Protein AF-A0A4V0XGP4-F1 (afdb_monomer)

Secondary structure (DSSP, 8-state):
-------HHHHHHHHHTTSSPPPHHHHHHHHHHTTS-HHHHHHHIIIIIHHHHTTSPTTHHHHHHHHHHHHHHS----GGGHHHHHHHHHHHHHHT-S-HHHHHHHHHHHHHHHHHHHHHHHTT---SHHHHHHHHHHHHHHHT--

Nearest PDB structures (foldseek):
  6a4v-assembly1_A  TM=1.996E-01  e=8.663E+00  Murid gammaherpesvirus 4
  5c5b-assembly1_A  TM=1.825E-01  e=6.748E+00  Homo sapiens

Sequence (146 aa):
MTRGQDNPQLIFESMNSTGKDLSQADLIRNFVLMDLEHDFQTDLYQRFWQPMESGFVQNKFDEFMRHYLTTKTGVIPKIEKVYDEFKKYSHVIRAENEDSQTHIKNLVISLKDYAGYFCAMAFDKETDKELRVTFHDLRELKVDVV

Foldseek 3Di:
DDDDPCPVLNVVVVVCVVDDHDALLRNVLCVLQPPDDPVLSVCLCPPQSVVLVVLDDPPVVLVLLQVLLCVQPVDRDDSVCSSVSVVVSLVVQVVVDPDPSVSSSVVSNSSRVSSVVSSCLPVVVPPDPVVSVVSVVVVVVVVPPD

pLDDT: mean 82.45, std 13.19, range [38.47, 94.75]

Mean predicted aligned error: 7.98 Å

Solvent-accessible surface area (backbone atoms only — not comparable to full-atom values): 8632 Å² total; per-residue (Å²): 140,84,88,82,82,73,52,66,66,59,52,52,51,56,53,46,77,73,55,75,83,71,51,64,66,55,54,49,52,49,63,73,44,68,90,48,58,71,69,57,35,51,52,48,36,66,72,36,46,50,61,44,58,70,71,47,58,93,75,51,54,56,55,48,50,33,52,51,44,23,73,76,70,74,46,79,60,55,76,97,40,39,58,64,52,48,53,55,50,51,53,56,59,40,75,78,44,95,48,72,67,61,43,48,49,52,52,48,49,54,49,35,53,51,50,50,53,50,44,23,57,74,65,74,60,44,82,51,70,69,58,37,52,53,36,49,53,58,52,54,64,63,68,71,72,126

Radius of gyration: 17.38 Å; Cα contacts (8 Å, |Δi|>4): 94; chains: 1; bounding box: 37×44×46 Å

Structure (mmCIF, N/CA/C/O backbone):
data_AF-A0A4V0XGP4-F1
#
_entry.id   AF-A0A4V0XGP4-F1
#
loop_
_atom_site.group_PDB
_atom_site.id
_atom_site.type_symbol
_atom_site.label_atom_id
_atom_site.label_alt_id
_atom_site.label_comp_id
_atom_site.label_asym_id
_atom_site.label_entity_id
_atom_site.label_seq_id
_atom_site.pdbx_PDB_ins_code
_atom_site.Cartn_x
_atom_site.Cartn_y
_atom_site.Cartn_z
_atom_site.occupancy
_atom_site.B_iso_or_equiv
_atom_site.auth_seq_id
_atom_site.auth_comp_id
_atom_site.auth_asym_id
_atom_site.auth_atom_id
_atom_site.pdbx_PDB_model_num
ATOM 1 N N . MET A 1 1 ? 17.619 -26.071 -23.209 1.00 46.22 1 MET A N 1
ATOM 2 C CA . MET A 1 1 ? 18.610 -25.125 -22.650 1.00 46.22 1 MET A CA 1
ATOM 3 C C . MET A 1 1 ? 18.059 -23.742 -22.963 1.00 46.22 1 MET A C 1
ATOM 5 O O . MET A 1 1 ? 17.989 -23.422 -24.134 1.00 46.22 1 MET A O 1
ATOM 9 N N . THR A 1 2 ? 17.340 -23.094 -22.048 1.00 38.78 2 THR A N 1
ATOM 10 C CA . THR A 1 2 ? 17.882 -22.124 -21.077 1.00 38.78 2 THR A CA 1
ATOM 11 C C . THR A 1 2 ? 17.049 -22.127 -19.781 1.00 38.78 2 THR A C 1
ATOM 13 O O . THR A 1 2 ? 15.959 -21.573 -19.718 1.00 38.78 2 THR A O 1
ATOM 16 N N . ARG A 1 3 ? 17.572 -22.777 -18.734 1.00 46.62 3 ARG A N 1
ATOM 17 C CA . ARG A 1 3 ? 17.273 -22.441 -17.330 1.00 46.62 3 ARG A CA 1
ATOM 18 C C . ARG A 1 3 ? 18.191 -21.261 -16.994 1.00 46.62 3 ARG A C 1
ATOM 20 O O . ARG A 1 3 ? 19.391 -21.425 -17.199 1.00 46.62 3 ARG A O 1
ATOM 27 N N . GLY A 1 4 ? 17.669 -20.119 -16.544 1.00 46.44 4 GLY A N 1
ATOM 28 C CA . GLY A 1 4 ? 18.523 -19.021 -16.057 1.00 46.44 4 GLY A CA 1
ATOM 29 C C . GLY A 1 4 ? 18.136 -17.586 -16.434 1.00 46.44 4 GLY A C 1
ATOM 30 O O . GLY A 1 4 ? 19.013 -16.733 -16.481 1.00 46.44 4 GLY A O 1
ATOM 31 N N . GLN A 1 5 ? 16.863 -17.291 -16.699 1.00 47.78 5 GLN A N 1
ATOM 32 C CA . GLN A 1 5 ? 16.325 -15.951 -16.428 1.00 47.78 5 GLN A CA 1
ATOM 33 C C . GLN A 1 5 ? 15.348 -16.112 -15.275 1.00 47.78 5 GLN A C 1
ATOM 35 O O . GLN A 1 5 ? 14.138 -16.223 -15.458 1.00 47.78 5 GLN A O 1
ATOM 40 N N . ASP A 1 6 ? 15.912 -16.278 -14.087 1.00 56.12 6 ASP A N 1
ATOM 41 C CA . ASP A 1 6 ? 15.127 -16.374 -12.875 1.00 56.12 6 ASP A CA 1
ATOM 42 C C . ASP A 1 6 ? 14.445 -15.018 -12.669 1.00 56.12 6 ASP A C 1
ATOM 44 O O . ASP A 1 6 ? 15.109 -14.002 -12.470 1.00 56.12 6 ASP A O 1
ATOM 48 N N . ASN A 1 7 ? 13.118 -14.987 -12.808 1.00 69.56 7 ASN A N 1
ATOM 49 C CA . ASN A 1 7 ? 12.315 -13.809 -12.499 1.00 69.56 7 ASN A CA 1
ATOM 50 C C . ASN A 1 7 ? 12.678 -13.378 -11.064 1.00 69.56 7 ASN A C 1
ATOM 52 O O . ASN A 1 7 ? 12.450 -14.178 -10.150 1.00 69.56 7 ASN A O 1
ATOM 56 N N . PRO A 1 8 ? 13.245 -12.174 -10.849 1.00 75.69 8 PRO A N 1
ATOM 57 C CA . PRO A 1 8 ? 13.701 -11.729 -9.534 1.00 75.69 8 PRO A CA 1
ATOM 58 C C . PRO A 1 8 ? 12.632 -11.896 -8.445 1.00 75.69 8 PRO A C 1
ATOM 60 O O . PRO A 1 8 ? 12.945 -12.279 -7.316 1.00 75.69 8 PRO A O 1
ATOM 63 N N . GLN A 1 9 ? 11.356 -11.736 -8.815 1.00 74.62 9 GLN A N 1
ATOM 64 C CA . GLN A 1 9 ? 10.219 -11.926 -7.923 1.00 74.62 9 GLN A CA 1
ATOM 65 C C . GLN A 1 9 ? 10.063 -13.392 -7.488 1.00 74.62 9 GLN A C 1
ATOM 67 O O . GLN A 1 9 ? 9.815 -13.662 -6.316 1.00 74.62 9 GLN A O 1
ATOM 72 N N . LEU A 1 10 ? 10.259 -14.350 -8.404 1.00 77.50 10 LEU A N 1
ATOM 73 C CA . LEU A 1 10 ? 10.207 -15.787 -8.101 1.00 77.50 10 LEU A CA 1
ATOM 74 C C . LEU A 1 10 ? 11.384 -16.226 -7.224 1.00 77.50 10 LEU A C 1
ATOM 76 O O . LEU A 1 10 ? 11.198 -17.052 -6.330 1.00 77.50 10 LEU A O 1
ATOM 80 N N . ILE A 1 11 ? 12.579 -15.662 -7.440 1.00 76.62 11 ILE A N 1
ATOM 81 C CA . ILE A 1 11 ? 13.742 -15.922 -6.574 1.00 76.62 11 ILE A CA 1
ATOM 82 C C . ILE A 1 11 ? 13.431 -15.446 -5.159 1.00 76.62 11 ILE A C 1
ATOM 84 O O . ILE A 1 11 ? 13.556 -16.215 -4.206 1.00 76.62 11 ILE A O 1
ATOM 88 N N . PHE A 1 12 ? 12.973 -14.202 -5.030 1.00 76.19 12 PHE A N 1
ATOM 89 C CA . PHE A 1 12 ? 12.647 -13.599 -3.747 1.00 76.19 12 PHE A CA 1
ATOM 90 C C . PHE A 1 12 ? 11.558 -14.382 -2.997 1.00 76.19 12 PHE A C 1
ATOM 92 O O . PHE A 1 12 ? 11.693 -14.662 -1.806 1.00 76.19 12 PHE A O 1
ATOM 99 N N . GLU A 1 13 ? 10.514 -14.821 -3.700 1.00 72.62 13 GLU A N 1
ATOM 100 C CA . GLU A 1 13 ? 9.452 -15.656 -3.130 1.00 72.62 13 GLU A CA 1
ATOM 101 C C . GLU A 1 13 ? 9.970 -17.028 -2.679 1.00 72.62 13 GLU A C 1
ATOM 103 O O . GLU A 1 13 ? 9.644 -17.478 -1.577 1.00 72.62 13 GLU A O 1
ATOM 108 N N . SER A 1 14 ? 10.833 -17.667 -3.477 1.00 72.50 14 SER A N 1
ATOM 109 C CA . SER A 1 14 ? 11.447 -18.947 -3.107 1.00 72.50 14 SER A CA 1
ATOM 110 C C . SER A 1 14 ? 12.328 -18.825 -1.856 1.00 72.50 14 SER A C 1
ATOM 112 O O . SER A 1 14 ? 12.250 -19.678 -0.968 1.00 72.50 14 SER A O 1
ATOM 114 N N . MET A 1 15 ? 13.080 -17.726 -1.724 1.00 69.50 15 MET A N 1
ATOM 115 C CA . MET A 1 15 ? 13.916 -17.438 -0.555 1.00 69.50 15 MET A CA 1
ATOM 116 C C . MET A 1 15 ? 13.090 -17.146 0.702 1.00 69.50 15 MET A C 1
ATOM 118 O O . MET A 1 15 ? 13.429 -17.635 1.778 1.00 69.50 15 MET A O 1
ATOM 122 N N . ASN A 1 16 ? 11.982 -16.407 0.586 1.00 70.12 16 ASN A N 1
ATOM 123 C CA . ASN A 1 16 ? 11.099 -16.156 1.731 1.00 70.12 16 ASN A CA 1
ATOM 124 C C . ASN A 1 16 ? 10.399 -17.428 2.208 1.00 70.12 16 ASN A C 1
ATOM 126 O O . ASN A 1 16 ? 10.240 -17.619 3.407 1.00 70.12 16 ASN A O 1
ATOM 130 N N . SER A 1 17 ? 10.036 -18.329 1.289 1.00 63.31 17 SER A N 1
ATOM 131 C CA . SER A 1 17 ? 9.383 -19.600 1.637 1.00 63.31 17 SER A CA 1
ATOM 132 C C . SER A 1 17 ? 10.275 -20.580 2.418 1.00 63.31 17 SER A C 1
ATOM 134 O O . SER A 1 17 ? 9.776 -21.562 2.961 1.00 63.31 17 SER A O 1
ATOM 136 N N . THR A 1 18 ? 11.589 -20.325 2.485 1.00 62.69 18 THR A N 1
ATOM 137 C CA . THR A 1 18 ? 12.589 -21.183 3.143 1.00 62.69 18 THR A CA 1
ATOM 138 C C . THR A 1 18 ? 13.254 -20.544 4.377 1.00 62.69 18 THR A C 1
ATOM 140 O O . THR A 1 18 ? 14.146 -21.162 4.959 1.00 62.69 18 THR A O 1
ATOM 143 N N . GLY A 1 19 ? 12.831 -19.345 4.814 1.00 60.78 19 GLY A N 1
ATOM 144 C CA . GLY A 1 19 ? 13.501 -18.549 5.859 1.00 60.78 19 GLY A CA 1
ATOM 145 C C . GLY A 1 19 ? 12.573 -17.828 6.854 1.00 60.78 19 GLY A C 1
ATOM 146 O O . GLY A 1 19 ? 11.444 -18.242 7.084 1.00 60.78 19 GLY A O 1
ATOM 147 N N . LYS A 1 20 ? 13.084 -16.762 7.496 1.00 59.28 20 LYS A N 1
ATOM 148 C CA . LYS A 1 20 ? 12.349 -15.895 8.443 1.00 59.28 20 LYS A CA 1
ATOM 149 C C . LYS A 1 20 ? 11.196 -15.182 7.724 1.00 59.28 20 LYS A C 1
ATOM 151 O O . LYS A 1 20 ? 11.450 -14.523 6.720 1.00 59.28 20 LYS A O 1
ATOM 156 N N . ASP A 1 21 ? 9.985 -15.250 8.280 1.00 73.12 21 ASP A N 1
ATOM 157 C CA . ASP A 1 21 ? 8.798 -14.607 7.705 1.00 73.12 21 ASP A CA 1
ATOM 158 C C . ASP A 1 21 ? 9.009 -13.096 7.531 1.00 73.12 21 ASP A C 1
ATOM 160 O O . ASP A 1 21 ? 9.208 -12.353 8.499 1.00 73.12 21 ASP A O 1
ATOM 164 N N . LEU A 1 22 ? 8.982 -12.640 6.277 1.00 78.94 22 LEU A N 1
ATOM 165 C CA . LEU A 1 22 ? 8.914 -11.221 5.955 1.00 78.94 22 LEU A CA 1
ATOM 166 C C . LEU A 1 22 ? 7.520 -10.675 6.253 1.00 78.94 22 LEU A C 1
ATOM 168 O O . LEU A 1 22 ? 6.514 -11.359 6.058 1.00 78.94 22 LEU A O 1
ATOM 172 N N . SER A 1 23 ? 7.458 -9.413 6.675 1.00 86.06 23 SER A N 1
ATOM 173 C CA . SER A 1 23 ? 6.173 -8.739 6.854 1.00 86.06 23 SER A CA 1
ATOM 174 C C . SER A 1 23 ? 5.498 -8.462 5.504 1.00 86.06 23 SER A C 1
ATOM 176 O O . SER A 1 23 ? 6.159 -8.393 4.464 1.00 86.06 23 SER A O 1
ATOM 178 N N . GLN A 1 24 ? 4.178 -8.237 5.501 1.00 86.88 24 GLN A N 1
ATOM 179 C CA . GLN A 1 24 ? 3.466 -7.828 4.280 1.00 86.88 24 GLN A CA 1
ATOM 180 C C . GLN A 1 24 ? 4.034 -6.516 3.714 1.00 86.88 24 GLN A C 1
ATOM 182 O O . GLN A 1 24 ? 4.130 -6.368 2.496 1.00 86.88 24 GLN A O 1
ATOM 187 N N . ALA A 1 25 ? 4.468 -5.595 4.584 1.00 89.44 25 ALA A N 1
ATOM 188 C CA . ALA A 1 25 ? 5.151 -4.366 4.183 1.00 89.44 25 ALA A CA 1
ATOM 189 C C . ALA A 1 25 ? 6.441 -4.664 3.412 1.00 89.44 25 ALA A C 1
ATOM 191 O O . ALA A 1 25 ? 6.630 -4.141 2.316 1.00 89.44 25 ALA A O 1
ATOM 192 N N . ASP A 1 26 ? 7.279 -5.572 3.921 1.00 88.62 26 ASP A N 1
ATOM 193 C CA . ASP A 1 26 ? 8.512 -5.971 3.240 1.00 88.62 26 ASP A CA 1
ATOM 194 C C . ASP A 1 26 ? 8.218 -6.622 1.882 1.00 88.62 26 ASP A C 1
ATOM 196 O O . ASP A 1 26 ? 8.879 -6.306 0.893 1.00 88.62 26 ASP A O 1
ATOM 200 N N . LEU A 1 27 ? 7.226 -7.514 1.805 1.00 90.19 27 LEU A N 1
ATOM 201 C CA . LEU A 1 27 ? 6.851 -8.181 0.554 1.00 90.19 27 LEU A CA 1
ATOM 202 C C . LEU A 1 27 ? 6.390 -7.175 -0.509 1.00 90.19 27 LEU A C 1
ATOM 204 O O . LEU A 1 27 ? 6.854 -7.216 -1.651 1.00 90.19 27 LEU A O 1
ATOM 208 N N . ILE A 1 28 ? 5.517 -6.242 -0.126 1.00 92.38 28 ILE A N 1
ATOM 209 C CA . ILE A 1 28 ? 4.990 -5.218 -1.032 1.00 92.38 28 ILE A CA 1
ATOM 210 C C . ILE A 1 28 ? 6.093 -4.235 -1.432 1.00 92.38 28 ILE A C 1
ATOM 212 O O . ILE A 1 28 ? 6.206 -3.927 -2.618 1.00 92.38 28 ILE A O 1
ATOM 216 N N . ARG A 1 29 ? 6.945 -3.799 -0.490 1.00 92.44 29 ARG A N 1
ATOM 217 C CA . ARG A 1 29 ? 8.102 -2.936 -0.776 1.00 92.44 29 ARG A CA 1
ATOM 218 C C . ARG A 1 29 ? 8.987 -3.558 -1.844 1.00 92.44 29 ARG A C 1
ATOM 220 O O . ARG A 1 29 ? 9.338 -2.901 -2.816 1.00 92.44 29 ARG A O 1
ATOM 227 N N . ASN A 1 30 ? 9.344 -4.828 -1.665 1.00 90.19 30 ASN A N 1
ATOM 228 C CA . ASN A 1 30 ? 10.216 -5.513 -2.609 1.00 90.19 30 ASN A CA 1
ATOM 229 C C . ASN A 1 30 ? 9.554 -5.628 -3.981 1.00 90.19 30 ASN A C 1
ATOM 231 O O . ASN A 1 30 ? 10.196 -5.309 -4.972 1.00 90.19 30 ASN A O 1
ATOM 235 N N . PHE A 1 31 ? 8.267 -5.975 -4.046 1.00 91.50 31 PHE A N 1
ATOM 236 C CA . PHE A 1 31 ? 7.526 -6.014 -5.308 1.00 91.50 31 PHE A CA 1
ATOM 237 C C . PHE A 1 31 ? 7.524 -4.671 -6.051 1.00 91.50 31 PHE A C 1
ATOM 239 O O . PHE A 1 31 ? 7.812 -4.637 -7.244 1.00 91.50 31 PHE A O 1
ATOM 246 N N . VAL A 1 32 ? 7.222 -3.556 -5.375 1.00 91.62 32 VAL A N 1
ATOM 247 C CA . VAL A 1 32 ? 7.137 -2.250 -6.058 1.00 91.62 32 VAL A CA 1
ATOM 248 C C . VAL A 1 32 ? 8.504 -1.683 -6.441 1.00 91.62 32 VAL A C 1
ATOM 250 O O . VAL A 1 32 ? 8.559 -0.760 -7.240 1.00 91.62 32 VAL A O 1
ATOM 253 N N . LEU A 1 33 ? 9.604 -2.205 -5.893 1.00 90.00 33 LEU A N 1
ATOM 254 C CA . LEU A 1 33 ? 10.953 -1.701 -6.160 1.00 90.00 33 LEU A CA 1
ATOM 255 C C . LEU A 1 33 ? 11.774 -2.577 -7.119 1.00 90.00 33 LEU A C 1
ATOM 257 O O . LEU A 1 33 ? 12.840 -2.132 -7.535 1.00 90.00 3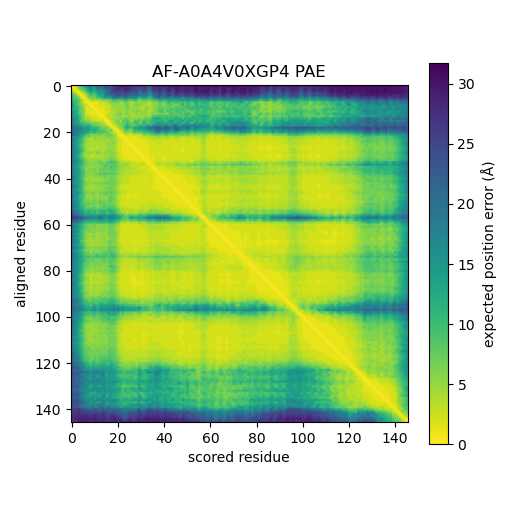3 LEU A O 1
ATOM 261 N N . MET A 1 34 ? 11.338 -3.799 -7.443 1.00 85.06 34 MET A N 1
ATOM 262 C CA . MET A 1 34 ? 12.194 -4.803 -8.099 1.00 85.06 34 MET A CA 1
ATOM 263 C C . MET A 1 34 ? 12.469 -4.541 -9.586 1.00 85.06 34 MET A C 1
ATOM 265 O O . MET A 1 34 ? 13.581 -4.778 -10.044 1.00 85.06 34 MET A O 1
ATOM 269 N N . ASP A 1 35 ? 11.480 -4.024 -10.318 1.00 82.94 35 ASP A N 1
ATOM 270 C CA . ASP A 1 35 ? 11.538 -3.827 -11.778 1.00 82.94 35 ASP A CA 1
ATOM 271 C C . ASP A 1 35 ? 11.788 -2.354 -12.172 1.00 82.94 35 ASP A C 1
ATOM 273 O O . ASP A 1 35 ? 11.413 -1.910 -13.259 1.00 82.94 35 ASP A O 1
ATOM 277 N N . LEU A 1 36 ? 12.381 -1.564 -11.272 1.00 86.50 36 LEU A N 1
ATOM 278 C CA . LEU A 1 36 ? 12.619 -0.131 -11.461 1.00 86.50 36 LEU A CA 1
ATOM 279 C C . LEU A 1 36 ? 14.096 0.176 -11.729 1.00 86.50 36 LEU A C 1
ATOM 281 O O . LEU A 1 36 ? 14.991 -0.480 -11.199 1.00 86.50 36 LEU A O 1
ATOM 285 N N . GLU A 1 37 ? 14.358 1.225 -12.511 1.00 90.06 37 GLU A N 1
ATOM 286 C CA . GLU A 1 37 ? 15.710 1.773 -12.665 1.00 90.06 37 GLU A CA 1
ATOM 287 C C . GLU A 1 37 ? 16.237 2.312 -11.329 1.00 90.06 37 GLU A C 1
ATOM 289 O O . GLU A 1 37 ? 15.471 2.825 -10.516 1.00 90.06 37 GLU A O 1
ATOM 294 N N . HIS A 1 38 ? 17.550 2.227 -11.102 1.00 88.94 38 HIS A N 1
ATOM 295 C CA . HIS A 1 38 ? 18.162 2.501 -9.795 1.00 88.94 38 HIS A CA 1
ATOM 296 C C . HIS A 1 38 ? 17.842 3.897 -9.227 1.00 88.94 38 HIS A C 1
ATOM 298 O O . HIS A 1 38 ? 17.475 4.032 -8.054 1.00 88.94 38 HIS A O 1
ATOM 304 N N . ASP A 1 39 ? 17.928 4.933 -10.063 1.00 91.38 39 ASP A N 1
ATOM 305 C CA . ASP A 1 39 ? 17.636 6.310 -9.650 1.00 91.38 39 ASP A CA 1
ATOM 306 C C . ASP A 1 39 ? 16.151 6.475 -9.301 1.00 91.38 39 ASP A C 1
ATOM 308 O O . ASP A 1 39 ? 15.796 7.097 -8.296 1.00 91.38 39 ASP A O 1
ATOM 312 N N . PHE A 1 40 ? 15.275 5.846 -10.087 1.00 91.31 40 PHE A N 1
ATOM 313 C CA . PHE A 1 40 ? 13.835 5.877 -9.870 1.00 91.31 40 PHE A CA 1
ATOM 314 C C . PHE A 1 40 ? 13.420 5.078 -8.626 1.00 91.31 40 PHE A C 1
ATOM 316 O O . PHE A 1 40 ? 12.586 5.532 -7.845 1.00 91.31 40 PHE A O 1
ATOM 323 N N . GLN A 1 41 ? 14.045 3.924 -8.392 1.00 91.88 41 GLN A N 1
ATOM 324 C CA . GLN A 1 41 ? 13.877 3.113 -7.189 1.00 91.88 41 GLN A CA 1
ATOM 325 C C . GLN A 1 41 ? 14.211 3.927 -5.931 1.00 91.88 41 GLN A C 1
ATOM 327 O O . GLN A 1 41 ? 13.453 3.911 -4.959 1.00 91.88 41 GLN A O 1
ATOM 332 N N . THR A 1 42 ? 15.317 4.677 -5.970 1.00 91.94 42 THR A N 1
ATOM 333 C CA . THR A 1 42 ? 15.769 5.523 -4.859 1.00 91.94 42 THR A CA 1
ATOM 334 C C . THR A 1 42 ? 14.807 6.685 -4.602 1.00 91.94 42 THR A C 1
ATOM 336 O O . THR A 1 42 ? 14.400 6.886 -3.455 1.00 91.94 42 THR A O 1
ATOM 339 N N . ASP A 1 43 ? 14.389 7.412 -5.649 1.00 93.06 43 ASP A N 1
ATOM 340 C CA . ASP A 1 43 ? 13.408 8.507 -5.539 1.00 93.06 43 ASP A CA 1
ATOM 341 C C . ASP A 1 43 ? 12.072 8.000 -4.977 1.00 93.06 43 ASP A C 1
ATOM 343 O O . ASP A 1 43 ? 11.539 8.568 -4.016 1.00 93.06 43 ASP A O 1
ATOM 347 N N . LEU A 1 44 ? 11.562 6.888 -5.519 1.00 93.69 44 LEU A N 1
ATOM 348 C CA . LEU A 1 44 ? 10.290 6.304 -5.108 1.00 93.69 44 LEU A CA 1
ATOM 349 C C . LEU A 1 44 ? 10.325 5.852 -3.643 1.00 93.69 44 LEU A C 1
ATOM 351 O O . LEU A 1 44 ? 9.390 6.119 -2.878 1.00 93.69 44 LEU A O 1
ATOM 355 N N . TYR A 1 45 ? 11.421 5.204 -3.240 1.00 94.19 45 TYR A N 1
ATOM 356 C CA . TYR A 1 45 ? 11.603 4.742 -1.873 1.00 94.19 45 TYR A CA 1
ATOM 357 C C . TYR A 1 45 ? 11.676 5.909 -0.885 1.00 94.19 45 TYR A C 1
ATOM 359 O O . TYR A 1 45 ? 10.890 5.958 0.059 1.00 94.19 45 TYR A O 1
ATOM 367 N N . GLN A 1 46 ? 12.573 6.872 -1.108 1.00 94.44 46 GLN A N 1
ATOM 368 C CA . GLN A 1 46 ? 12.828 7.944 -0.141 1.00 94.44 46 GLN A CA 1
ATOM 369 C C . GLN A 1 46 ? 11.652 8.914 -0.005 1.00 94.44 46 GLN A C 1
ATOM 371 O O . GLN A 1 46 ? 11.367 9.396 1.091 1.00 94.44 46 GLN A O 1
ATOM 376 N N . ARG A 1 47 ? 10.957 9.218 -1.107 1.00 93.31 47 ARG A N 1
ATOM 377 C CA . ARG A 1 47 ? 9.910 10.252 -1.106 1.00 93.31 47 ARG A CA 1
ATOM 378 C C . ARG A 1 47 ? 8.528 9.727 -0.768 1.00 93.31 47 ARG A C 1
ATOM 380 O O . ARG A 1 47 ? 7.722 10.486 -0.230 1.00 93.31 47 ARG A O 1
ATOM 387 N N . PHE A 1 48 ? 8.237 8.470 -1.098 1.00 93.75 48 PHE A N 1
ATOM 388 C CA . PHE A 1 48 ? 6.885 7.929 -0.971 1.00 93.75 48 PHE A CA 1
ATOM 389 C C . PHE A 1 48 ? 6.831 6.716 -0.050 1.00 93.75 48 PHE A C 1
ATOM 391 O O . PHE A 1 48 ? 6.055 6.733 0.905 1.00 93.75 48 PHE A O 1
ATOM 398 N N . TRP A 1 49 ? 7.664 5.695 -0.283 1.00 94.25 49 TRP A N 1
ATOM 399 C CA . TRP A 1 49 ? 7.585 4.457 0.497 1.00 94.25 49 TRP A CA 1
ATOM 400 C C . TRP A 1 49 ? 8.030 4.638 1.952 1.00 94.25 49 TRP A C 1
ATOM 402 O O . TRP A 1 49 ? 7.263 4.358 2.868 1.00 94.25 49 TRP A O 1
ATOM 412 N N . GLN A 1 50 ? 9.251 5.124 2.182 1.00 92.69 50 GLN A N 1
ATOM 413 C CA . GLN A 1 50 ? 9.839 5.238 3.518 1.00 92.69 50 GLN A CA 1
ATOM 414 C C . GLN A 1 50 ? 8.996 6.120 4.463 1.00 92.69 50 GLN A C 1
ATOM 416 O O . GLN A 1 50 ? 8.760 5.686 5.597 1.00 92.69 50 GLN A O 1
ATOM 421 N N . PRO A 1 51 ? 8.497 7.310 4.057 1.00 90.94 51 PRO A N 1
ATOM 422 C CA . PRO A 1 51 ? 7.644 8.125 4.923 1.00 90.94 51 PRO A CA 1
ATOM 423 C C . PRO A 1 51 ? 6.313 7.447 5.255 1.00 90.94 51 PRO A C 1
ATOM 425 O O . PRO A 1 51 ? 5.822 7.579 6.374 1.00 90.94 51 PRO A O 1
ATOM 428 N N . MET A 1 52 ? 5.742 6.708 4.297 1.00 91.50 52 MET A N 1
ATOM 429 C CA . MET A 1 52 ? 4.524 5.929 4.506 1.00 91.50 52 MET A CA 1
ATOM 430 C C . MET A 1 52 ? 4.767 4.792 5.505 1.00 91.50 52 MET A C 1
ATOM 432 O O . MET A 1 52 ? 4.058 4.703 6.501 1.00 91.50 52 MET A O 1
ATOM 436 N N . GLU A 1 53 ? 5.773 3.949 5.260 1.00 89.88 53 GLU A N 1
ATOM 437 C CA . GLU A 1 53 ? 6.114 2.786 6.091 1.00 89.88 53 GLU A CA 1
ATOM 438 C C . GLU A 1 53 ? 6.424 3.198 7.537 1.00 89.88 53 GLU A C 1
ATOM 440 O O . GLU A 1 53 ? 5.889 2.611 8.476 1.00 89.88 53 GLU A O 1
ATOM 445 N N . SER A 1 54 ? 7.192 4.277 7.718 1.00 86.88 54 SER A N 1
ATOM 446 C CA . SER A 1 54 ? 7.550 4.812 9.043 1.00 86.88 54 SER A CA 1
ATOM 447 C C . SER A 1 54 ? 6.350 5.358 9.829 1.00 86.88 54 SER A C 1
ATOM 449 O O . SER A 1 54 ? 6.443 5.558 11.039 1.00 86.88 54 SER A O 1
ATOM 451 N N . GLY A 1 55 ? 5.223 5.627 9.160 1.00 82.75 55 GLY A N 1
ATOM 452 C CA . GLY A 1 55 ? 3.987 6.084 9.793 1.00 82.75 55 GLY A CA 1
ATOM 453 C C . GLY A 1 55 ? 3.216 4.984 10.529 1.00 82.75 55 GLY A C 1
ATOM 454 O O . GLY A 1 55 ? 2.342 5.306 11.339 1.00 82.75 55 GLY A O 1
ATOM 455 N N . PHE A 1 56 ? 3.534 3.709 10.282 1.00 82.88 56 PHE A N 1
ATOM 456 C CA . PHE A 1 56 ? 2.840 2.561 10.861 1.00 82.88 56 PHE A CA 1
ATOM 457 C C . PHE A 1 56 ? 3.614 1.926 12.022 1.00 82.88 56 PHE A C 1
ATOM 459 O O . PHE A 1 56 ? 4.827 1.747 11.976 1.00 82.88 56 PHE A O 1
ATOM 466 N N . VAL A 1 57 ? 2.882 1.495 13.052 1.00 72.56 57 VAL A N 1
ATOM 467 C CA . VAL A 1 57 ? 3.379 0.528 14.045 1.00 72.56 57 VAL A CA 1
ATOM 468 C C . VAL A 1 57 ? 3.230 -0.887 13.463 1.00 72.56 57 VAL A C 1
ATOM 470 O O . VAL A 1 57 ? 2.299 -1.137 12.689 1.00 72.56 57 VAL A O 1
ATOM 473 N N . GLN A 1 58 ? 4.120 -1.822 13.826 1.00 59.59 58 GLN A N 1
ATOM 474 C CA . GLN A 1 58 ? 4.036 -3.228 13.392 1.00 59.59 58 GLN A CA 1
ATOM 475 C C . GLN A 1 58 ? 2.611 -3.795 13.594 1.00 59.59 58 GLN A C 1
ATOM 477 O O . GLN A 1 58 ? 1.971 -3.531 14.610 1.00 59.59 58 GLN A O 1
ATOM 482 N N . ASN A 1 59 ? 2.116 -4.543 12.598 1.00 66.62 59 ASN A N 1
ATOM 483 C CA . ASN A 1 59 ? 0.756 -5.105 12.438 1.00 66.62 59 ASN A CA 1
ATOM 484 C C . ASN A 1 59 ? -0.368 -4.145 11.996 1.00 66.62 59 ASN A C 1
ATOM 486 O O . ASN A 1 59 ? -1.416 -4.619 11.560 1.00 66.62 59 ASN A O 1
ATOM 490 N N . LYS A 1 60 ? -0.185 -2.816 12.032 1.00 82.94 60 LYS A N 1
ATOM 491 C CA . LYS A 1 60 ? -1.194 -1.871 11.499 1.00 82.94 60 LYS A CA 1
ATOM 492 C C . LYS A 1 60 ? -1.115 -1.690 9.986 1.00 82.94 60 LYS A C 1
ATOM 494 O O . LYS A 1 60 ? -2.115 -1.339 9.364 1.00 82.94 60 LYS A O 1
ATOM 499 N N . PHE A 1 61 ? 0.046 -1.971 9.400 1.00 88.44 61 PHE A N 1
ATOM 500 C CA . PHE A 1 61 ? 0.230 -1.947 7.951 1.00 88.44 61 PHE A CA 1
ATOM 501 C C . PHE A 1 61 ? -0.646 -2.995 7.249 1.00 88.44 61 PHE A C 1
ATOM 503 O O . PHE A 1 61 ? -1.296 -2.689 6.256 1.00 88.44 61 PHE A O 1
ATOM 510 N N . ASP A 1 62 ? -0.729 -4.206 7.799 1.00 89.12 62 ASP A N 1
ATOM 511 C CA . ASP A 1 62 ? -1.528 -5.302 7.239 1.00 89.12 62 ASP A CA 1
ATOM 512 C C . ASP A 1 62 ? -3.029 -4.965 7.233 1.00 89.12 62 ASP A C 1
ATOM 514 O O . ASP A 1 62 ? -3.729 -5.202 6.246 1.00 89.12 62 ASP A O 1
ATOM 518 N N . GLU A 1 63 ? -3.518 -4.358 8.321 1.00 89.12 63 GLU A N 1
AT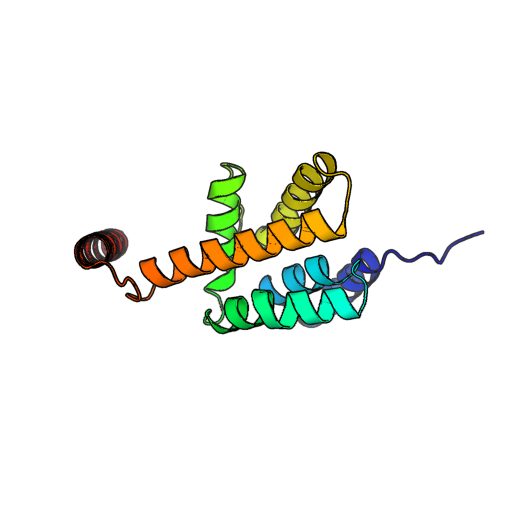OM 519 C CA . GLU A 1 63 ? -4.892 -3.855 8.436 1.00 89.12 63 GLU A CA 1
ATOM 520 C C . GLU A 1 63 ? -5.158 -2.742 7.413 1.00 89.12 63 GLU A C 1
ATOM 522 O O . GLU A 1 63 ? -6.151 -2.790 6.682 1.00 89.12 63 GLU A O 1
ATOM 527 N N . PHE A 1 64 ? -4.237 -1.781 7.299 1.00 92.25 64 PHE A N 1
ATOM 528 C CA . PHE A 1 64 ? -4.299 -0.738 6.279 1.00 92.25 64 PHE A CA 1
ATOM 529 C C . PHE A 1 64 ? -4.369 -1.328 4.869 1.00 92.25 64 PHE A C 1
ATOM 531 O O . PHE A 1 64 ? -5.271 -0.976 4.111 1.00 92.25 64 PHE A O 1
ATOM 538 N N . MET A 1 65 ? -3.473 -2.250 4.518 1.00 93.56 65 MET A N 1
ATOM 539 C CA . MET A 1 65 ? -3.441 -2.853 3.188 1.00 93.56 65 MET A CA 1
ATOM 540 C C . MET A 1 65 ? -4.721 -3.626 2.883 1.00 93.56 65 MET A C 1
ATOM 542 O O . MET A 1 65 ? -5.238 -3.553 1.768 1.00 93.56 65 MET A O 1
ATOM 546 N N . ARG A 1 66 ? -5.286 -4.318 3.879 1.00 93.12 66 ARG A N 1
ATOM 547 C CA . ARG A 1 66 ? -6.594 -4.968 3.756 1.00 93.12 66 ARG A CA 1
ATOM 548 C C . ARG A 1 66 ? -7.694 -3.954 3.437 1.00 93.12 66 ARG A C 1
ATOM 550 O O . ARG A 1 66 ? -8.493 -4.203 2.534 1.00 93.12 66 ARG A O 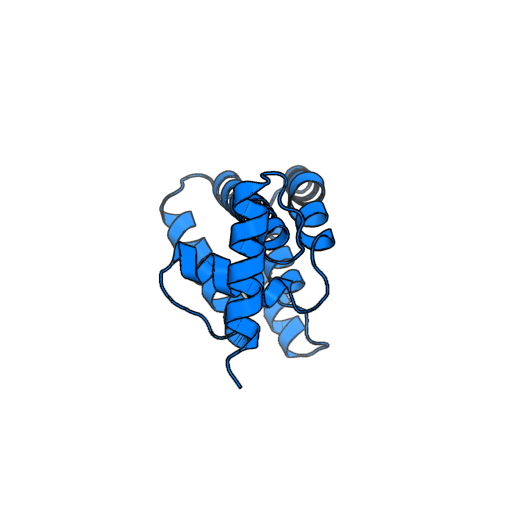1
ATOM 557 N N . HIS A 1 67 ? -7.733 -2.814 4.126 1.00 92.12 67 HIS A N 1
ATOM 558 C CA . HIS A 1 67 ? -8.699 -1.743 3.849 1.00 92.12 6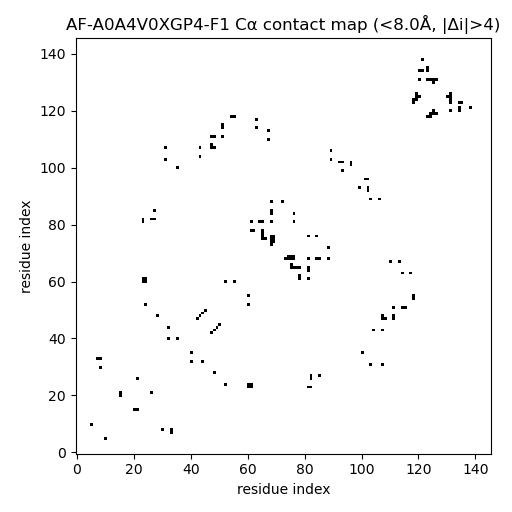7 HIS A CA 1
ATOM 559 C C . HIS A 1 67 ? -8.467 -1.060 2.501 1.00 92.12 67 HIS A C 1
ATOM 561 O O . HIS A 1 67 ? -9.430 -0.790 1.778 1.00 92.12 67 HIS A O 1
ATOM 567 N N . TYR A 1 68 ? -7.208 -0.826 2.134 1.00 94.38 68 TYR A N 1
ATOM 568 C CA . TYR A 1 68 ? -6.829 -0.277 0.840 1.00 94.38 68 TYR A CA 1
ATOM 569 C C . TYR A 1 68 ? -7.346 -1.166 -0.292 1.00 94.38 68 TYR A C 1
ATOM 571 O O . TYR A 1 68 ? -8.104 -0.699 -1.142 1.00 94.38 68 TYR A O 1
ATOM 579 N N . LEU A 1 69 ? -7.024 -2.463 -0.254 1.00 94.12 69 LEU A N 1
ATOM 580 C CA . LEU A 1 69 ? -7.484 -3.424 -1.255 1.00 94.12 69 LEU A CA 1
ATOM 581 C C . LEU A 1 69 ? -9.007 -3.536 -1.264 1.00 94.12 69 LEU A C 1
ATOM 583 O O . LEU A 1 69 ? -9.591 -3.477 -2.337 1.00 94.12 69 LEU A O 1
ATOM 587 N N . THR A 1 70 ? -9.658 -3.573 -0.098 1.00 93.44 70 THR A N 1
ATOM 588 C CA . THR A 1 70 ? -11.131 -3.568 -0.016 1.00 93.44 70 THR A CA 1
ATOM 589 C C . THR A 1 70 ? -11.730 -2.356 -0.727 1.00 93.44 70 THR A C 1
ATOM 591 O O . THR A 1 70 ? -12.712 -2.486 -1.451 1.00 93.44 70 THR A O 1
ATOM 594 N N . THR A 1 71 ? -11.123 -1.178 -0.573 1.00 92.5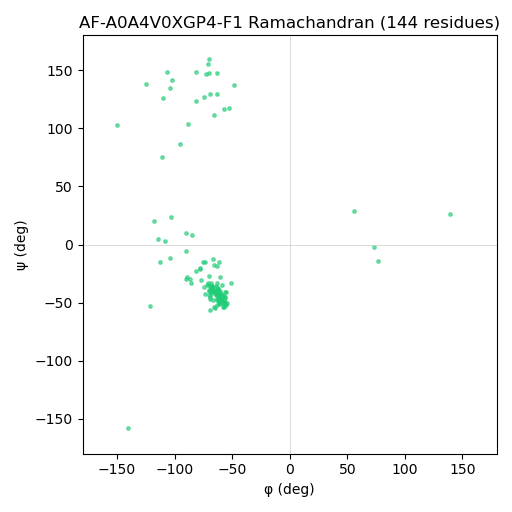0 71 THR A N 1
ATOM 595 C CA . THR A 1 71 ? -11.605 0.049 -1.220 1.00 92.50 71 THR A CA 1
ATOM 596 C C . THR A 1 71 ? -11.374 0.037 -2.731 1.00 92.50 71 THR A C 1
ATOM 598 O O . THR A 1 71 ? -12.171 0.601 -3.475 1.00 92.50 71 THR A O 1
ATOM 601 N N . LYS A 1 72 ? -10.288 -0.589 -3.201 1.00 91.94 72 LYS A N 1
ATOM 602 C CA . LYS A 1 72 ? -9.938 -0.634 -4.629 1.00 91.94 72 LYS A CA 1
ATOM 603 C C . LYS A 1 72 ? -10.617 -1.764 -5.400 1.00 91.94 72 LYS A C 1
ATOM 605 O O . LYS A 1 72 ? -10.912 -1.587 -6.575 1.00 91.94 72 LYS A O 1
ATOM 610 N N . THR A 1 73 ? -10.853 -2.910 -4.766 1.00 91.06 73 THR A N 1
ATOM 611 C CA . THR A 1 73 ? -11.357 -4.123 -5.430 1.00 91.06 73 THR A CA 1
ATOM 612 C C . THR A 1 73 ? -12.767 -4.511 -4.995 1.00 91.06 73 THR A C 1
ATOM 614 O O . THR A 1 73 ? -13.390 -5.350 -5.639 1.00 91.06 73 THR A O 1
ATOM 617 N N . GLY A 1 74 ? -13.277 -3.949 -3.893 1.00 90.69 74 GLY A N 1
ATOM 618 C CA . GLY A 1 74 ? -14.548 -4.349 -3.280 1.00 90.69 74 GLY A CA 1
ATOM 619 C C . GLY A 1 74 ? -14.499 -5.696 -2.547 1.00 90.69 74 GLY A C 1
ATOM 620 O O . GLY A 1 74 ? -15.494 -6.104 -1.952 1.00 90.69 74 GLY A O 1
ATOM 621 N N . VAL A 1 75 ? -13.358 -6.393 -2.560 1.00 88.25 75 VAL A N 1
ATOM 622 C CA . VAL A 1 75 ? -13.173 -7.693 -1.907 1.00 88.25 75 VAL A CA 1
ATOM 623 C C . VAL A 1 75 ? -12.371 -7.503 -0.631 1.00 88.25 75 VAL A C 1
ATOM 625 O O . VAL A 1 75 ? -11.342 -6.837 -0.638 1.00 88.25 75 VAL A O 1
ATOM 628 N N . ILE A 1 76 ? -12.812 -8.125 0.463 1.00 91.44 76 ILE A N 1
ATOM 629 C CA . ILE A 1 76 ? -12.093 -8.104 1.739 1.00 91.44 76 ILE A CA 1
ATOM 630 C C . ILE A 1 76 ? -11.098 -9.275 1.762 1.00 91.44 76 ILE A C 1
ATOM 632 O O . ILE A 1 76 ? -11.520 -10.413 1.992 1.00 91.44 76 ILE A O 1
ATOM 636 N N . PRO A 1 77 ? -9.785 -9.050 1.559 1.00 90.69 77 PRO A N 1
ATOM 637 C CA . PRO A 1 77 ? -8.819 -10.137 1.590 1.00 90.69 77 PRO A CA 1
ATOM 638 C C . PRO A 1 77 ? -8.618 -10.652 3.020 1.00 90.69 77 PRO A C 1
ATOM 640 O O . PRO A 1 77 ? -8.802 -9.927 4.006 1.00 90.69 77 PRO A O 1
ATOM 643 N N . LYS A 1 78 ? -8.198 -11.916 3.137 1.00 90.38 78 LYS A N 1
ATOM 644 C CA . LYS A 1 78 ? -7.600 -12.434 4.377 1.00 90.38 78 LYS A CA 1
ATOM 645 C C . LYS A 1 78 ? -6.221 -11.804 4.570 1.00 90.38 78 LYS A C 1
ATOM 647 O O . LYS A 1 78 ? -5.531 -11.564 3.584 1.00 90.38 78 LYS A O 1
ATOM 652 N N . ILE A 1 79 ? -5.806 -11.590 5.821 1.00 86.25 79 ILE A N 1
ATOM 653 C CA . ILE A 1 79 ? -4.514 -10.954 6.148 1.00 86.25 79 ILE A CA 1
ATOM 654 C C . ILE A 1 79 ? -3.344 -11.708 5.494 1.00 86.25 79 ILE A C 1
ATOM 656 O O . ILE A 1 79 ? -2.537 -11.105 4.797 1.00 86.25 79 ILE A O 1
ATOM 660 N N . GLU A 1 80 ? -3.326 -13.039 5.595 1.00 87.31 80 GLU A N 1
ATOM 661 C CA . GLU A 1 80 ? -2.317 -13.911 4.965 1.00 87.31 80 GLU A CA 1
AT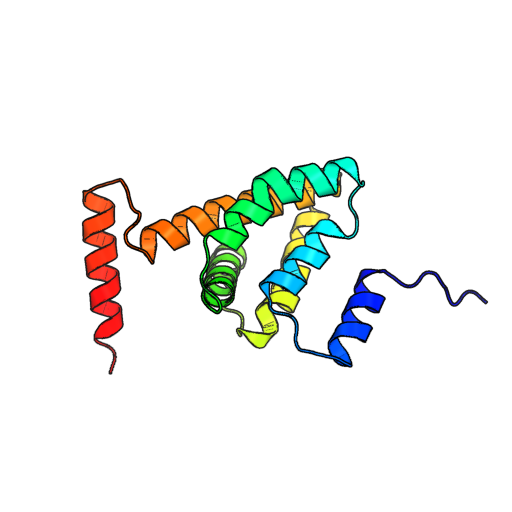OM 662 C C . GLU A 1 80 ? -2.275 -13.842 3.425 1.00 87.31 80 GLU A C 1
ATOM 664 O O . GLU A 1 80 ? -1.323 -14.310 2.807 1.00 87.31 80 GLU A O 1
ATOM 669 N N . LYS A 1 81 ? -3.314 -13.278 2.794 1.00 90.44 81 LYS A N 1
ATOM 670 C CA . LYS A 1 81 ? -3.469 -13.155 1.338 1.00 90.44 81 LYS A CA 1
ATOM 671 C C . LYS A 1 81 ? -3.310 -11.729 0.822 1.00 90.44 81 LYS A C 1
ATOM 673 O O . LYS A 1 81 ? -3.453 -11.515 -0.378 1.00 90.44 81 LYS A O 1
ATOM 678 N N . VAL A 1 82 ? -2.991 -10.767 1.686 1.00 92.19 82 VAL A N 1
ATOM 679 C CA . VAL A 1 82 ? -2.849 -9.354 1.305 1.00 92.19 82 VAL A CA 1
ATOM 680 C C . VAL A 1 82 ? -1.833 -9.171 0.178 1.00 92.19 82 VAL A C 1
ATOM 682 O O . VAL A 1 82 ? -2.167 -8.553 -0.830 1.00 92.19 82 VAL A O 1
ATOM 685 N N . TYR A 1 83 ? -0.634 -9.745 0.295 1.00 91.69 83 TYR A N 1
ATOM 686 C CA . TYR A 1 83 ? 0.380 -9.662 -0.757 1.00 91.69 83 TYR A CA 1
ATOM 687 C C . TYR A 1 83 ? -0.077 -10.295 -2.083 1.00 91.69 83 TYR A C 1
ATOM 689 O O . TYR A 1 83 ? 0.078 -9.687 -3.142 1.00 91.69 83 TYR A O 1
ATOM 697 N N . ASP A 1 84 ? -0.694 -11.480 -2.038 1.00 91.69 84 ASP A N 1
ATOM 698 C CA . ASP A 1 84 ? -1.198 -12.165 -3.237 1.00 91.69 84 ASP A CA 1
ATOM 699 C C . ASP A 1 84 ? -2.260 -11.322 -3.966 1.00 91.69 84 ASP A C 1
ATOM 701 O O . ASP A 1 84 ? -2.210 -11.168 -5.188 1.00 91.69 84 ASP A O 1
ATOM 705 N N . GLU A 1 85 ? -3.208 -10.748 -3.222 1.00 94.44 85 GLU A N 1
ATOM 706 C CA . GLU A 1 85 ? -4.260 -9.890 -3.778 1.00 94.44 85 GLU A CA 1
ATOM 707 C C . GLU A 1 85 ? -3.714 -8.544 -4.265 1.00 94.44 85 GLU A C 1
ATOM 709 O O . GLU A 1 85 ? -4.144 -8.041 -5.304 1.00 94.44 85 GLU A O 1
ATOM 714 N N . PHE A 1 86 ? -2.706 -7.992 -3.587 1.00 94.75 86 PHE A N 1
ATOM 715 C CA . PHE A 1 86 ? -2.007 -6.797 -4.047 1.00 94.75 86 PHE A CA 1
ATOM 716 C C . PHE A 1 86 ? -1.322 -7.016 -5.400 1.00 94.75 86 PHE A C 1
ATOM 718 O O . PHE A 1 86 ? -1.462 -6.178 -6.293 1.00 94.75 86 PHE A O 1
ATOM 725 N N . LYS A 1 87 ? -0.639 -8.154 -5.596 1.00 92.12 87 LYS A N 1
ATOM 726 C CA . LYS A 1 87 ? -0.035 -8.497 -6.894 1.00 92.12 87 LYS A CA 1
ATOM 727 C C . LYS A 1 87 ? -1.085 -8.553 -7.997 1.00 92.12 87 LYS A C 1
ATOM 729 O O . LYS A 1 87 ? -0.903 -7.935 -9.044 1.00 92.12 87 LYS A O 1
ATOM 734 N N . LYS A 1 88 ? -2.196 -9.261 -7.760 1.00 92.69 88 LYS A N 1
ATOM 735 C CA . LYS A 1 88 ? -3.304 -9.354 -8.727 1.00 92.69 88 LYS A CA 1
ATOM 736 C C . LYS A 1 88 ? -3.834 -7.974 -9.088 1.00 92.69 88 LYS A C 1
ATOM 738 O O . LYS A 1 88 ? -3.946 -7.668 -10.270 1.00 92.69 88 LYS A O 1
ATOM 743 N N . TYR A 1 89 ? -4.099 -7.144 -8.080 1.00 92.69 89 TYR A N 1
ATOM 744 C CA . TYR A 1 89 ? -4.546 -5.775 -8.287 1.00 92.69 89 TYR A CA 1
ATOM 745 C C . TYR A 1 89 ? -3.544 -4.989 -9.139 1.00 92.69 89 TYR A C 1
ATOM 747 O O . TYR A 1 89 ? -3.935 -4.478 -10.182 1.00 92.69 89 TYR A O 1
ATOM 755 N N . SER A 1 90 ? -2.253 -4.984 -8.777 1.00 91.62 90 SER A N 1
ATOM 756 C CA . SER A 1 90 ? -1.187 -4.318 -9.544 1.00 91.62 90 SER A CA 1
ATOM 757 C C . SER A 1 90 ? -1.119 -4.783 -11.002 1.00 91.62 90 SER A C 1
ATOM 759 O O . SER A 1 90 ? -0.950 -3.962 -11.898 1.00 91.62 90 SER A O 1
ATOM 761 N N . HIS A 1 91 ? -1.278 -6.080 -11.272 1.00 89.44 91 HIS A N 1
ATOM 762 C CA . HIS A 1 91 ? -1.280 -6.594 -12.643 1.00 89.44 91 HIS A CA 1
ATOM 763 C C . HIS A 1 91 ? -2.492 -6.129 -13.457 1.00 89.44 91 HIS A C 1
ATOM 765 O O . HIS A 1 91 ? -2.334 -5.853 -14.645 1.00 89.44 91 HIS A O 1
ATOM 771 N N . VAL A 1 92 ? -3.670 -6.011 -12.833 1.00 88.00 92 VAL A N 1
ATOM 772 C CA . VAL A 1 92 ? -4.876 -5.480 -13.490 1.00 88.00 92 VAL A CA 1
ATOM 773 C C . VAL A 1 92 ? -4.656 -4.027 -13.901 1.00 88.00 92 VAL A C 1
ATOM 775 O O . VAL A 1 92 ? -4.792 -3.708 -15.076 1.00 88.00 92 VAL A O 1
ATOM 778 N N . ILE A 1 93 ? -4.219 -3.171 -12.975 1.00 85.31 93 ILE A N 1
ATOM 779 C CA . ILE A 1 93 ? -3.989 -1.752 -13.288 1.00 85.31 93 ILE A CA 1
ATOM 780 C C . ILE A 1 93 ? -2.771 -1.542 -14.205 1.00 85.31 93 ILE A C 1
ATOM 782 O O . ILE A 1 93 ? -2.762 -0.613 -15.007 1.00 85.31 93 ILE A O 1
ATOM 786 N N . ARG A 1 94 ? -1.772 -2.438 -14.189 1.00 85.12 94 ARG A N 1
ATOM 787 C CA . ARG A 1 94 ? -0.671 -2.417 -15.167 1.00 85.12 94 ARG A CA 1
ATOM 788 C C . ARG A 1 94 ? -1.174 -2.623 -16.593 1.00 85.12 94 ARG A C 1
ATOM 790 O O . ARG A 1 94 ? -0.669 -1.968 -17.492 1.00 85.12 94 ARG A O 1
ATOM 797 N N . ALA A 1 95 ? -2.139 -3.519 -16.807 1.00 78.19 95 ALA A N 1
ATOM 798 C CA . ALA A 1 95 ? -2.678 -3.790 -18.142 1.00 78.19 95 ALA A CA 1
ATOM 799 C C . ALA A 1 95 ? -3.379 -2.567 -18.768 1.00 78.19 95 ALA A C 1
ATOM 801 O O . ALA A 1 95 ? -3.549 -2.516 -19.982 1.00 78.19 95 ALA A O 1
ATOM 802 N N . GLU A 1 96 ? -3.752 -1.583 -17.950 1.00 74.50 96 GLU A N 1
ATOM 803 C CA . GLU A 1 96 ? -4.396 -0.334 -18.366 1.00 74.50 96 GLU A CA 1
ATOM 804 C C . GLU A 1 96 ? -3.389 0.794 -18.675 1.00 74.50 96 GLU A C 1
ATOM 806 O O . GLU A 1 96 ? -3.793 1.860 -19.134 1.00 74.50 96 GLU A O 1
ATOM 811 N N . ASN A 1 97 ? -2.086 0.585 -18.433 1.00 71.75 97 ASN A N 1
ATOM 812 C C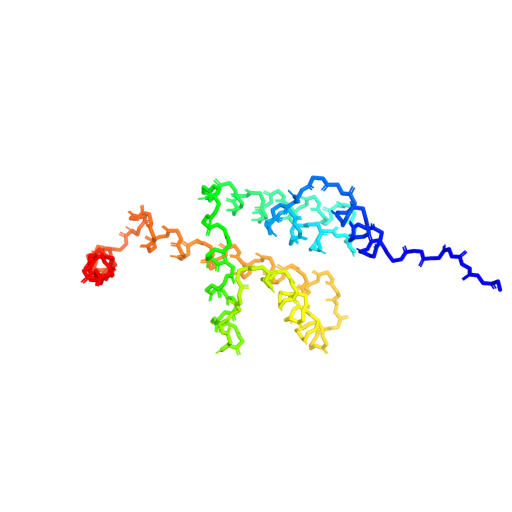A . ASN A 1 97 ? -1.043 1.608 -18.554 1.00 71.75 97 ASN A CA 1
ATOM 813 C C . ASN A 1 97 ? 0.088 1.167 -19.504 1.00 71.75 97 ASN A C 1
ATOM 815 O O . ASN A 1 97 ? 0.567 0.038 -19.436 1.00 71.75 97 ASN A O 1
ATOM 819 N N . GLU A 1 98 ? 0.564 2.077 -20.360 1.00 69.38 98 GLU A N 1
ATOM 820 C CA . GLU A 1 98 ? 1.630 1.785 -21.338 1.00 69.38 98 GLU A CA 1
ATOM 821 C C . GLU A 1 98 ? 3.035 1.736 -20.707 1.00 69.38 98 GLU A C 1
ATOM 823 O O . GLU A 1 98 ? 3.885 0.967 -21.156 1.00 69.38 98 GLU A O 1
ATOM 828 N N . ASP A 1 99 ? 3.279 2.511 -19.642 1.00 84.31 99 ASP A N 1
ATOM 829 C CA . ASP A 1 99 ? 4.582 2.603 -18.974 1.00 84.31 99 ASP A CA 1
ATOM 830 C C . ASP A 1 99 ? 4.585 1.950 -17.580 1.00 84.31 99 ASP A C 1
ATOM 832 O O . ASP A 1 99 ? 3.786 2.280 -16.697 1.00 84.31 99 ASP A O 1
ATOM 836 N N . SER A 1 100 ? 5.536 1.035 -17.363 1.00 76.81 100 SER A N 1
ATOM 837 C CA . SER A 1 100 ? 5.624 0.247 -16.126 1.00 76.81 100 SER A CA 1
ATOM 838 C C . SER A 1 100 ? 6.098 1.081 -1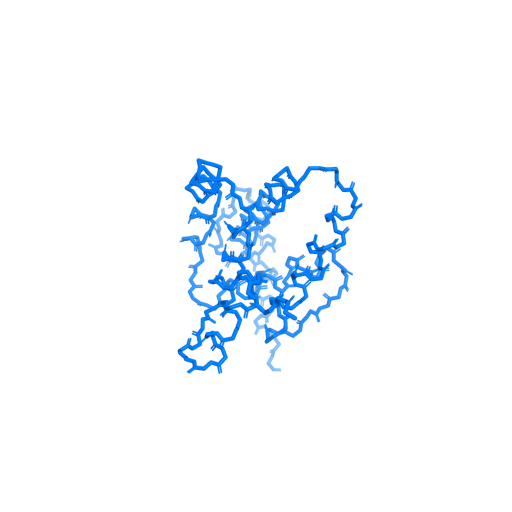4.929 1.00 76.81 100 SER A C 1
ATOM 840 O O . SER A 1 100 ? 5.607 0.863 -13.820 1.00 76.81 100 SER A O 1
ATOM 842 N N . GLN A 1 10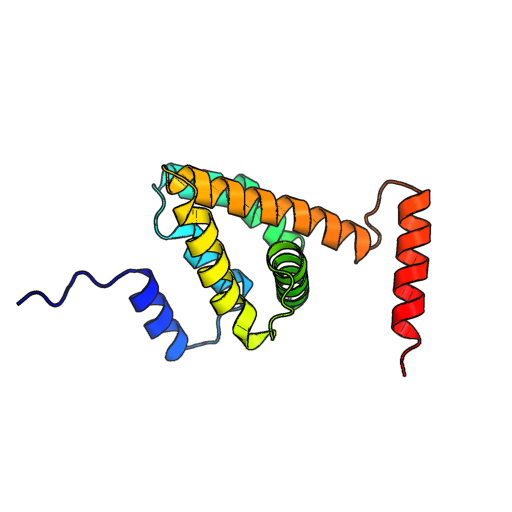1 ? 6.992 2.060 -15.133 1.00 85.94 101 GLN A N 1
ATOM 843 C CA . GLN A 1 101 ? 7.466 2.923 -14.043 1.00 85.94 101 GLN A CA 1
ATOM 844 C C . GLN A 1 101 ? 6.355 3.861 -13.563 1.00 85.94 101 GLN A C 1
ATOM 846 O O . GLN A 1 101 ? 6.117 3.980 -12.361 1.00 85.94 101 GLN A O 1
ATOM 851 N N . THR A 1 102 ? 5.627 4.476 -14.496 1.00 86.88 102 THR A N 1
ATOM 852 C CA . THR A 1 102 ? 4.498 5.371 -14.210 1.00 86.88 102 THR A CA 1
ATOM 853 C C . THR A 1 102 ? 3.389 4.651 -13.450 1.00 86.88 102 THR A C 1
ATOM 855 O O . THR A 1 102 ? 2.897 5.171 -12.446 1.00 86.88 102 THR A O 1
ATOM 858 N N . HIS A 1 103 ? 3.037 3.433 -13.867 1.00 89.94 103 HIS A N 1
ATOM 859 C CA . HIS A 1 103 ? 2.062 2.594 -13.165 1.00 89.94 103 HIS A CA 1
ATOM 860 C C . HIS A 1 103 ? 2.467 2.345 -11.701 1.00 89.94 103 HIS A C 1
ATOM 862 O O . HIS A 1 103 ? 1.714 2.667 -10.777 1.00 89.94 103 HIS A O 1
ATOM 868 N N . ILE A 1 104 ? 3.688 1.852 -11.468 1.00 91.69 104 ILE A N 1
ATOM 869 C CA . ILE A 1 104 ? 4.186 1.580 -10.112 1.00 91.69 104 ILE A CA 1
ATOM 870 C C . ILE A 1 104 ? 4.267 2.861 -9.275 1.00 91.69 104 ILE A C 1
ATOM 872 O O . ILE A 1 104 ? 3.879 2.858 -8.105 1.00 91.69 104 ILE A O 1
ATOM 876 N N . LYS A 1 105 ? 4.689 3.979 -9.875 1.00 91.75 105 LYS A N 1
ATOM 877 C CA . LYS A 1 105 ? 4.695 5.288 -9.214 1.00 91.75 105 LYS A CA 1
ATOM 878 C C . LYS A 1 105 ? 3.316 5.660 -8.689 1.00 91.75 105 LYS A C 1
ATOM 880 O O . LYS A 1 105 ? 3.170 5.998 -7.517 1.00 91.75 105 LYS A O 1
ATOM 885 N N . ASN A 1 106 ? 2.311 5.590 -9.559 1.00 91.88 106 ASN A N 1
ATOM 886 C CA . ASN A 1 106 ? 0.938 5.963 -9.239 1.00 91.88 106 ASN A CA 1
ATOM 887 C C . ASN A 1 106 ? 0.355 5.044 -8.162 1.00 91.88 106 ASN A C 1
ATOM 889 O O . ASN A 1 106 ? -0.335 5.515 -7.256 1.00 91.88 106 ASN A O 1
ATOM 893 N N . LEU A 1 107 ? 0.689 3.751 -8.209 1.00 93.44 107 LEU A N 1
ATOM 894 C CA . LEU A 1 107 ? 0.316 2.787 -7.180 1.00 93.44 107 LEU A CA 1
ATOM 895 C C . LEU A 1 107 ? 0.904 3.161 -5.811 1.00 93.44 107 LEU A C 1
ATOM 897 O O . LEU A 1 107 ? 0.163 3.229 -4.831 1.00 93.44 107 LEU A O 1
ATOM 901 N N . VAL A 1 108 ? 2.204 3.461 -5.736 1.00 93.94 108 VAL A N 1
ATOM 902 C CA . VAL A 1 108 ? 2.868 3.834 -4.473 1.00 93.94 108 VAL A CA 1
ATOM 903 C C . VAL A 1 108 ? 2.383 5.189 -3.949 1.00 93.94 108 VAL A C 1
ATOM 905 O O . VAL A 1 108 ? 2.166 5.329 -2.746 1.00 93.94 108 VAL A O 1
ATOM 908 N N . ILE A 1 109 ? 2.133 6.170 -4.822 1.00 93.00 109 ILE A N 1
ATOM 909 C CA . ILE A 1 109 ? 1.517 7.449 -4.432 1.00 93.00 109 ILE A CA 1
ATOM 910 C C . ILE A 1 109 ? 0.123 7.205 -3.844 1.00 93.00 109 ILE A C 1
ATOM 912 O O . ILE A 1 109 ? -0.170 7.677 -2.746 1.00 93.00 109 ILE A O 1
ATOM 916 N N . SER A 1 110 ? -0.706 6.399 -4.517 1.00 94.12 110 SER A N 1
ATOM 917 C CA . SER A 1 110 ? -2.033 6.047 -4.012 1.00 94.12 110 SER A CA 1
ATOM 918 C C . SER A 1 110 ? -1.962 5.327 -2.666 1.00 94.12 110 SER A C 1
ATOM 920 O O . SER A 1 110 ? -2.809 5.591 -1.815 1.00 94.12 110 SER A O 1
ATOM 922 N N . LEU A 1 111 ? -0.997 4.429 -2.456 1.00 94.56 111 LEU A N 1
ATOM 923 C CA . LEU A 1 111 ? -0.794 3.783 -1.158 1.00 94.56 111 LEU A CA 1
ATOM 924 C C . LEU A 1 111 ? -0.457 4.814 -0.079 1.00 94.56 111 LEU A C 1
ATOM 926 O O . LEU A 1 111 ? -1.094 4.827 0.971 1.00 94.56 111 LEU A O 1
ATOM 930 N N . LYS A 1 112 ? 0.488 5.715 -0.359 1.00 93.88 112 LYS A N 1
ATOM 931 C CA . LYS A 1 112 ? 0.941 6.745 0.581 1.00 93.88 112 LYS A CA 1
ATOM 932 C C . LYS A 1 112 ? -0.182 7.712 0.972 1.00 93.88 112 LYS A C 1
ATOM 934 O O . LYS A 1 112 ? -0.292 8.062 2.146 1.00 93.88 112 LYS A O 1
ATOM 939 N N . ASP A 1 113 ? -1.046 8.106 0.039 1.00 92.31 113 ASP A N 1
ATOM 940 C CA . ASP A 1 113 ? -2.170 8.999 0.348 1.00 92.31 113 ASP A CA 1
ATOM 941 C C . ASP A 1 113 ? -3.240 8.295 1.200 1.00 92.31 113 ASP A C 1
ATOM 943 O O . ASP A 1 113 ? -3.682 8.831 2.218 1.00 92.31 113 ASP A O 1
ATOM 947 N N . TYR A 1 114 ? -3.587 7.047 0.867 1.00 92.88 114 TYR A N 1
ATOM 948 C CA . TYR A 1 114 ? -4.543 6.263 1.658 1.00 92.88 114 TYR A CA 1
ATOM 949 C C . TYR A 1 114 ? -3.998 5.878 3.034 1.00 92.88 114 TYR A C 1
ATOM 951 O O . TYR A 1 114 ? -4.760 5.818 3.999 1.00 92.88 114 TYR A O 1
ATOM 959 N N . ALA A 1 115 ? -2.692 5.649 3.149 1.00 91.00 115 ALA A N 1
ATOM 960 C CA . ALA A 1 115 ? -2.030 5.468 4.431 1.00 91.00 115 ALA A CA 1
ATOM 961 C C . ALA A 1 115 ? -2.151 6.726 5.298 1.00 91.00 115 ALA A C 1
ATOM 963 O O . ALA A 1 115 ? -2.377 6.614 6.502 1.00 91.00 115 ALA A O 1
ATOM 964 N N . GLY A 1 116 ? -2.069 7.914 4.689 1.00 88.19 116 GLY A N 1
ATOM 965 C CA . GLY A 1 116 ? -2.342 9.189 5.349 1.00 88.19 116 GLY A CA 1
ATOM 966 C C . GLY A 1 116 ? -3.756 9.246 5.927 1.00 88.19 116 GLY A C 1
ATOM 967 O O . GLY A 1 116 ? -3.914 9.502 7.121 1.00 88.19 116 GLY A O 1
ATOM 968 N N . TYR A 1 117 ? -4.773 8.921 5.121 1.00 88.00 117 TYR A N 1
ATOM 969 C CA . TYR A 1 117 ? -6.167 8.875 5.581 1.00 88.00 117 TYR A CA 1
ATOM 970 C C . TYR A 1 117 ? -6.381 7.843 6.688 1.00 88.00 117 TYR A C 1
ATOM 972 O O . TYR A 1 117 ? -7.006 8.139 7.705 1.00 88.00 117 TYR A O 1
ATOM 980 N N . PHE A 1 118 ? -5.827 6.639 6.528 1.00 87.25 118 PHE A N 1
ATOM 981 C CA . PHE A 1 118 ? -5.902 5.602 7.550 1.00 87.25 118 PHE A CA 1
ATOM 982 C C . PHE A 1 118 ? -5.257 6.065 8.858 1.00 87.25 118 PHE A C 1
ATOM 984 O O . PHE A 1 118 ? -5.851 5.906 9.919 1.00 87.25 118 PHE A O 1
ATOM 991 N N . CYS A 1 119 ? -4.081 6.693 8.798 1.00 83.81 119 CYS A N 1
ATOM 992 C CA . CYS A 1 119 ? -3.410 7.217 9.982 1.00 83.81 119 CYS A CA 1
ATOM 993 C C . CYS A 1 119 ? -4.198 8.349 10.657 1.00 83.81 119 CYS A C 1
ATOM 995 O O . CYS A 1 119 ? -4.255 8.388 11.886 1.00 83.81 119 CYS A O 1
ATOM 997 N N . ALA A 1 120 ? -4.808 9.250 9.883 1.00 83.31 120 ALA A N 1
ATOM 998 C CA . ALA A 1 120 ? -5.661 10.316 10.410 1.00 83.31 120 ALA A CA 1
ATOM 999 C C . ALA A 1 120 ? -6.874 9.742 11.159 1.00 83.31 120 ALA A C 1
ATOM 1001 O O . ALA A 1 120 ? -7.130 10.115 12.306 1.00 83.31 120 ALA A O 1
ATOM 1002 N N . MET A 1 121 ? -7.544 8.757 10.554 1.00 81.69 121 MET A N 1
ATOM 1003 C CA . MET A 1 121 ? -8.705 8.080 11.135 1.00 81.69 121 MET A CA 1
ATOM 1004 C C . MET A 1 121 ? -8.353 7.187 12.331 1.00 81.69 121 MET A C 1
ATOM 1006 O O . MET A 1 121 ? -9.112 7.136 13.296 1.00 81.69 121 MET A O 1
ATOM 1010 N N . ALA A 1 122 ? -7.229 6.469 12.297 1.00 78.44 122 ALA A N 1
ATOM 1011 C CA . ALA A 1 122 ? -6.886 5.466 13.307 1.00 78.44 122 ALA A CA 1
ATOM 1012 C C . ALA A 1 122 ? -6.100 6.027 14.504 1.00 78.44 122 ALA A C 1
ATOM 1014 O O . ALA A 1 122 ? -6.208 5.476 15.597 1.00 78.44 122 ALA A O 1
ATOM 1015 N N . PHE A 1 123 ? -5.322 7.102 14.322 1.00 75.50 123 PHE A N 1
ATOM 1016 C CA . PHE A 1 123 ? -4.389 7.616 15.340 1.00 75.50 123 PHE A CA 1
ATOM 1017 C C . PHE A 1 123 ? -4.705 9.034 15.830 1.00 75.50 123 PHE A C 1
ATOM 1019 O O . PHE A 1 123 ? -3.819 9.703 16.354 1.00 75.50 123 PHE A O 1
ATOM 1026 N N . ASP A 1 124 ? -5.940 9.502 15.640 1.00 73.19 124 ASP A N 1
ATOM 1027 C CA . ASP A 1 124 ? -6.385 10.844 16.049 1.00 73.19 124 ASP A CA 1
ATOM 1028 C C . ASP A 1 124 ? -5.536 11.996 15.477 1.00 73.19 124 ASP A C 1
ATOM 1030 O O . ASP A 1 124 ? -5.405 13.067 16.063 1.00 73.19 124 ASP A O 1
ATOM 1034 N N . LYS A 1 125 ? -4.945 11.774 14.296 1.00 75.88 125 LYS A N 1
ATOM 1035 C CA . LYS A 1 125 ? -4.119 12.767 13.590 1.00 75.88 125 LYS A CA 1
ATOM 1036 C C . LYS A 1 125 ? -4.933 13.653 12.643 1.00 75.88 125 LYS A C 1
ATOM 1038 O O . LYS A 1 125 ? -4.347 14.369 11.835 1.00 75.88 125 LYS A O 1
ATOM 1043 N N . GLU A 1 126 ? -6.260 13.579 12.708 1.00 82.12 126 GLU A N 1
ATOM 1044 C CA . GLU A 1 126 ? -7.132 14.398 11.875 1.00 82.12 126 GLU A CA 1
ATOM 1045 C C . GLU A 1 126 ? -7.054 15.871 12.297 1.00 82.12 126 GLU A C 1
ATOM 1047 O O . GLU A 1 126 ? -7.165 16.222 13.474 1.00 82.12 126 GLU A O 1
ATOM 1052 N N . THR A 1 127 ? -6.825 16.728 11.307 1.00 82.56 127 THR A N 1
ATOM 1053 C CA . THR A 1 127 ? -6.677 18.174 11.486 1.00 82.56 127 THR A CA 1
ATOM 1054 C C . THR A 1 127 ? -8.016 18.895 11.460 1.00 82.56 127 THR A C 1
ATOM 1056 O O . THR A 1 127 ? -8.171 19.914 12.138 1.00 82.56 127 THR A O 1
ATOM 1059 N N . ASP A 1 128 ? -8.992 18.362 10.722 1.00 86.81 128 ASP A N 1
ATOM 1060 C CA . ASP A 1 128 ? -10.349 18.889 10.712 1.00 86.81 128 ASP A CA 1
ATOM 1061 C C . ASP A 1 128 ? -11.089 18.517 12.006 1.00 86.81 128 ASP A C 1
ATOM 1063 O O . ASP A 1 128 ? -11.159 17.357 12.419 1.00 86.81 128 ASP A O 1
ATOM 1067 N N . LYS A 1 129 ? -11.651 19.525 12.679 1.00 84.88 129 LYS A N 1
ATOM 1068 C CA . LYS A 1 129 ? -12.282 19.346 13.990 1.00 84.88 129 LYS A CA 1
ATOM 1069 C C . LYS A 1 129 ? -13.556 18.497 13.920 1.00 84.88 129 LYS A C 1
ATOM 1071 O O . LYS A 1 129 ? -13.785 17.727 14.852 1.00 84.88 129 LYS A O 1
ATOM 1076 N N . GLU A 1 130 ? -14.374 18.646 12.879 1.00 86.00 130 GLU A N 1
ATOM 1077 C CA . GLU A 1 130 ? -15.634 17.906 12.727 1.00 86.00 130 GLU A CA 1
ATOM 1078 C C . GLU A 1 130 ? -15.367 16.446 12.355 1.00 86.00 130 GLU A C 1
ATOM 1080 O O . GLU A 1 130 ? -15.952 15.532 12.948 1.00 86.00 130 GLU A O 1
ATOM 1085 N N . LEU A 1 131 ? -14.418 16.214 11.443 1.00 83.56 131 LEU A N 1
ATOM 1086 C CA . LEU A 1 131 ? -13.994 14.861 11.086 1.00 83.56 131 LEU A CA 1
ATOM 1087 C C . LEU A 1 131 ? -13.340 14.149 12.268 1.00 83.56 131 LEU A C 1
ATOM 1089 O O . LEU A 1 131 ? -13.647 12.987 12.515 1.00 83.56 131 LEU A O 1
ATOM 1093 N N . ARG A 1 132 ? -12.502 14.837 13.052 1.00 83.69 132 ARG A N 1
ATOM 1094 C CA . ARG A 1 132 ? -11.865 14.242 14.234 1.00 83.69 132 ARG A CA 1
ATOM 1095 C C . ARG A 1 132 ? -12.883 13.752 15.267 1.00 83.69 132 ARG A C 1
ATOM 1097 O O . ARG A 1 132 ? -12.722 12.648 15.778 1.00 83.69 132 ARG A O 1
ATOM 1104 N N . VAL A 1 133 ? -13.927 14.539 15.555 1.00 83.12 133 VAL A N 1
ATOM 1105 C CA . VAL A 1 133 ? -15.016 14.119 16.463 1.00 83.12 133 VAL A CA 1
ATOM 1106 C C . VAL A 1 133 ? -15.749 12.910 15.885 1.00 83.12 133 VAL A C 1
ATOM 1108 O O . VAL A 1 133 ? -15.890 11.899 16.560 1.00 83.12 133 VAL A O 1
ATOM 1111 N N . THR A 1 134 ? -16.109 12.961 14.602 1.00 82.88 134 THR A N 1
ATOM 1112 C CA . THR A 1 134 ? -16.805 11.851 13.936 1.00 82.88 134 THR A CA 1
ATOM 1113 C C . THR A 1 134 ? -15.973 10.562 13.934 1.00 82.88 134 THR A C 1
ATOM 1115 O O . THR A 1 134 ? -16.488 9.477 14.196 1.00 82.88 134 THR A O 1
ATOM 1118 N N . PHE A 1 135 ? -14.668 10.652 13.662 1.00 83.19 135 PHE A N 1
ATOM 1119 C CA . PHE A 1 135 ? -13.762 9.505 13.708 1.00 83.19 135 PHE A CA 1
ATOM 1120 C C . PHE A 1 135 ? -13.573 8.973 15.125 1.00 83.19 135 PHE A C 1
ATOM 1122 O O . PHE A 1 135 ? -13.453 7.762 15.296 1.00 83.19 135 PHE A O 1
ATOM 1129 N N . HIS A 1 136 ? -13.560 9.844 16.134 1.00 80.12 136 HIS A N 1
ATOM 1130 C CA . HIS A 1 136 ? -13.549 9.426 17.530 1.00 80.12 136 HIS A CA 1
ATOM 1131 C C . HIS A 1 136 ? -14.793 8.597 17.873 1.00 80.12 136 HIS A C 1
ATOM 1133 O O . HIS A 1 136 ? -14.643 7.465 18.329 1.00 80.12 136 HIS A O 1
ATOM 1139 N N . ASP A 1 137 ? -15.985 9.090 17.538 1.00 81.69 137 ASP A N 1
ATOM 1140 C CA . ASP A 1 137 ? -17.249 8.389 17.795 1.00 81.69 137 ASP A CA 1
ATOM 1141 C C . ASP A 1 137 ? -17.310 7.038 17.057 1.00 81.69 137 ASP A C 1
ATOM 1143 O O . ASP A 1 137 ? -17.685 6.013 17.626 1.00 81.69 137 ASP A O 1
ATOM 1147 N N . LEU A 1 138 ? -16.859 6.994 15.797 1.00 79.75 138 LEU A N 1
ATOM 1148 C CA . LEU A 1 138 ? -16.766 5.751 15.020 1.00 79.75 138 LEU A CA 1
ATOM 1149 C C . LEU A 1 138 ? -15.781 4.737 15.615 1.00 79.75 138 LEU A C 1
ATOM 1151 O O . LEU A 1 138 ? -15.988 3.529 15.470 1.00 79.75 138 LEU A O 1
ATOM 1155 N N . ARG A 1 139 ? -14.694 5.203 16.243 1.00 77.19 139 ARG A N 1
ATOM 1156 C CA . ARG A 1 139 ? -13.754 4.321 16.945 1.00 77.19 139 ARG A CA 1
ATOM 1157 C C . ARG A 1 139 ? -14.407 3.744 18.193 1.00 77.19 139 ARG A C 1
ATOM 1159 O O . ARG A 1 139 ? -14.329 2.532 18.349 1.00 77.19 139 ARG A O 1
ATOM 1166 N N . GLU A 1 140 ? -15.078 4.555 19.013 1.00 76.06 140 GLU A N 1
ATOM 1167 C CA . GLU A 1 140 ? -15.765 4.077 20.225 1.00 76.06 140 GLU A CA 1
ATOM 1168 C C . GLU A 1 140 ? -16.862 3.054 19.904 1.00 76.06 140 GLU A C 1
ATOM 1170 O O . GLU A 1 140 ? -16.892 1.986 20.508 1.00 76.06 140 GLU A O 1
ATOM 1175 N N . LEU A 1 141 ? -17.662 3.282 18.856 1.00 70.12 141 LEU A N 1
ATOM 1176 C CA . LEU A 1 141 ? -18.695 2.331 18.416 1.00 70.12 141 LEU A CA 1
ATOM 1177 C C . LEU A 1 141 ? -18.141 0.953 18.008 1.00 70.12 141 LEU A C 1
ATOM 1179 O O . LEU A 1 141 ? -18.848 -0.049 18.103 1.00 70.12 141 LEU A O 1
ATOM 1183 N N . LYS A 1 142 ? -16.888 0.873 17.538 1.00 57.59 142 LYS A N 1
ATOM 1184 C CA . LYS A 1 142 ? -16.227 -0.412 17.243 1.00 57.59 142 LYS A CA 1
ATOM 1185 C C . LYS A 1 142 ? -15.711 -1.125 18.496 1.00 57.59 142 LYS A C 1
ATOM 1187 O O . LYS A 1 142 ? -15.470 -2.327 18.415 1.00 57.59 142 LYS A O 1
ATOM 1192 N N . VAL A 1 143 ? -15.513 -0.421 19.613 1.00 53.91 143 VAL A N 1
ATOM 1193 C CA . VAL A 1 143 ? -15.057 -1.012 20.885 1.00 53.91 143 VAL A CA 1
ATOM 1194 C C . VAL A 1 143 ? -16.206 -1.728 21.612 1.00 53.91 143 VAL A C 1
ATOM 1196 O O . VAL A 1 143 ? -15.948 -2.650 22.380 1.00 53.91 143 VAL A O 1
ATOM 1199 N N . ASP A 1 144 ? -17.463 -1.398 21.296 1.00 42.91 144 ASP A N 1
ATOM 1200 C CA . ASP A 1 144 ? -18.664 -1.968 21.932 1.00 42.91 144 ASP A CA 1
ATOM 1201 C C . ASP A 1 144 ? -19.162 -3.303 21.343 1.00 42.91 144 ASP A C 1
ATOM 1203 O O . ASP A 1 144 ? -20.225 -3.798 21.725 1.00 42.91 144 ASP A O 1
ATOM 1207 N N . VAL A 1 145 ? -18.414 -3.936 20.436 1.00 40.62 145 VAL A N 1
ATOM 1208 C CA . VAL A 1 145 ? -18.744 -5.296 19.978 1.00 40.62 145 VAL A CA 1
ATOM 1209 C C . VAL A 1 145 ? -17.937 -6.307 20.795 1.00 40.62 145 VAL A C 1
ATOM 1211 O O . VAL A 1 145 ? -16.830 -6.687 20.412 1.00 40.62 145 VAL A O 1
ATOM 1214 N N . VAL A 1 146 ? -18.508 -6.684 21.945 1.00 38.47 146 VAL A N 1
ATOM 1215 C CA . VAL A 1 146 ? -18.058 -7.767 22.844 1.00 38.47 146 VAL A CA 1
ATOM 1216 C C . VAL A 1 146 ? -18.459 -9.134 22.296 1.00 38.47 146 VAL A C 1
ATOM 1218 O O . VAL A 1 146 ? -19.609 -9.258 21.814 1.00 38.47 146 VAL A O 1
#